Protein AF-A0A838E7N2-F1 (afdb_monomer_lite)

Foldseek 3Di:
DVLVCQLPVCVVPPLVVCLVPDPDPQDPPGSLQVSLVVSLVSNLVSLVVVLVVVQVVCVVVDNDDLLVNLQSLLVSLQVSLVSSCVSNVNVDCVSVVSNVSSVVSNVVSVD

Structure (mmCIF, N/CA/C/O backbone):
data_AF-A0A838E7N2-F1
#
_entry.id   AF-A0A838E7N2-F1
#
loop_
_atom_site.group_PDB
_atom_site.id
_atom_site.type_symbol
_atom_site.label_atom_id
_atom_site.label_alt_id
_atom_site.label_comp_id
_atom_site.label_asym_id
_atom_site.label_entity_id
_atom_site.label_seq_id
_atom_site.pdbx_PDB_ins_code
_atom_site.Cartn_x
_atom_site.Cartn_y
_atom_site.Cartn_z
_atom_site.occupancy
_atom_site.B_iso_or_equiv
_atom_site.auth_seq_id
_atom_site.auth_comp_id
_atom_site.auth_asym_id
_atom_site.auth_atom_id
_atom_site.pdbx_PDB_model_num
ATOM 1 N N . MET A 1 1 ? 1.324 13.971 6.549 1.00 56.81 1 MET A N 1
ATOM 2 C CA . MET A 1 1 ? 2.410 14.605 5.756 1.00 56.81 1 MET A CA 1
ATOM 3 C C . MET A 1 1 ? 3.593 13.666 5.511 1.00 56.81 1 MET A C 1
ATOM 5 O O . MET A 1 1 ? 4.067 13.605 4.385 1.00 56.81 1 MET A O 1
ATOM 9 N N . THR A 1 2 ? 4.032 12.885 6.505 1.00 73.31 2 THR A N 1
ATOM 10 C CA . THR A 1 2 ? 5.197 11.978 6.406 1.00 73.31 2 THR A CA 1
ATOM 11 C C . THR A 1 2 ? 5.108 10.945 5.277 1.00 73.31 2 THR A C 1
ATOM 13 O O . THR A 1 2 ? 6.061 10.793 4.524 1.00 73.31 2 THR A O 1
ATOM 16 N N . GLY A 1 3 ? 3.958 10.288 5.091 1.00 76.81 3 GLY A N 1
ATOM 17 C CA . GLY A 1 3 ? 3.792 9.302 4.012 1.00 76.81 3 GLY A CA 1
ATOM 18 C C . GLY A 1 3 ? 3.868 9.892 2.595 1.00 76.81 3 GLY A C 1
ATOM 19 O O . GLY A 1 3 ? 4.553 9.338 1.740 1.00 76.81 3 GLY A O 1
ATOM 20 N N . VAL A 1 4 ? 3.254 11.062 2.355 1.00 81.81 4 VAL A N 1
ATOM 21 C CA . VAL A 1 4 ? 3.384 11.766 1.062 1.00 81.81 4 VAL A CA 1
ATOM 22 C C . VAL A 1 4 ? 4.842 12.145 0.815 1.00 81.81 4 VAL A C 1
ATOM 24 O O . VAL A 1 4 ? 5.355 11.914 -0.277 1.00 81.81 4 VAL A O 1
ATOM 27 N N . ALA A 1 5 ? 5.529 12.670 1.834 1.00 86.00 5 ALA A N 1
ATOM 28 C CA . ALA A 1 5 ? 6.946 12.999 1.735 1.00 86.00 5 ALA A CA 1
ATOM 29 C C . ALA A 1 5 ? 7.796 11.756 1.419 1.00 86.00 5 ALA A C 1
ATOM 31 O O . ALA A 1 5 ? 8.618 11.810 0.512 1.00 86.00 5 ALA A O 1
ATOM 32 N N . HIS A 1 6 ? 7.558 10.620 2.081 1.00 86.31 6 HIS A N 1
ATOM 33 C CA . HIS A 1 6 ? 8.272 9.369 1.809 1.00 86.31 6 HIS A CA 1
ATOM 34 C C . HIS A 1 6 ? 8.083 8.888 0.361 1.00 86.31 6 HIS A C 1
ATOM 36 O O . HIS A 1 6 ? 9.065 8.584 -0.321 1.00 86.31 6 HIS A O 1
ATOM 42 N N . SER A 1 7 ? 6.844 8.884 -0.139 1.00 87.94 7 SER A N 1
ATOM 43 C CA . SER A 1 7 ? 6.554 8.496 -1.525 1.00 87.94 7 SER A CA 1
ATOM 44 C C . SER A 1 7 ? 7.156 9.462 -2.551 1.00 87.94 7 SER A C 1
ATOM 46 O O . SER A 1 7 ? 7.824 9.018 -3.482 1.00 87.94 7 SER A O 1
ATOM 48 N N . LEU A 1 8 ? 6.958 10.776 -2.390 1.00 88.62 8 LEU A N 1
ATOM 49 C CA . LEU A 1 8 ? 7.393 11.770 -3.380 1.00 88.62 8 LEU A CA 1
ATOM 50 C C . LEU A 1 8 ? 8.907 11.999 -3.365 1.00 88.62 8 LEU A C 1
ATOM 52 O O . LEU A 1 8 ? 9.538 12.019 -4.423 1.00 88.62 8 LEU A O 1
ATOM 56 N N . LEU A 1 9 ? 9.500 12.177 -2.179 1.00 89.75 9 LEU A N 1
ATOM 57 C CA . LEU A 1 9 ? 10.942 12.399 -2.055 1.00 89.75 9 LEU A CA 1
ATOM 58 C C . LEU A 1 9 ? 11.707 11.136 -2.447 1.00 89.75 9 LEU A C 1
ATOM 60 O O . LEU A 1 9 ? 12.691 11.219 -3.176 1.00 89.75 9 LEU A O 1
ATOM 64 N N . GLY A 1 10 ? 11.226 9.967 -2.032 1.00 88.56 10 GLY A N 1
ATOM 65 C CA . GLY A 1 10 ? 11.835 8.700 -2.409 1.00 88.56 10 GLY A CA 1
ATOM 66 C C . GLY A 1 10 ? 11.789 8.424 -3.911 1.00 88.56 10 GLY A C 1
ATOM 67 O O . GLY A 1 10 ? 12.820 8.079 -4.489 1.00 88.56 10 GLY A O 1
ATOM 68 N N . GLU A 1 11 ? 10.649 8.658 -4.575 1.00 92.06 11 GLU A N 1
ATOM 69 C CA . GLU A 1 11 ? 10.567 8.493 -6.034 1.00 92.06 11 GLU A CA 1
ATOM 70 C C . GLU A 1 11 ? 11.524 9.454 -6.753 1.00 92.06 11 GLU A C 1
ATOM 72 O O . GLU A 1 11 ? 12.288 9.039 -7.626 1.00 92.06 11 GLU A O 1
ATOM 77 N N . ARG A 1 12 ? 11.536 10.736 -6.362 1.00 91.44 12 ARG A N 1
ATOM 78 C CA . ARG A 1 12 ? 12.334 11.772 -7.035 1.00 91.44 12 ARG A CA 1
ATOM 79 C C . ARG A 1 12 ? 13.838 11.615 -6.813 1.00 91.44 12 ARG A C 1
ATOM 81 O O . ARG A 1 12 ? 14.603 11.790 -7.764 1.00 91.44 12 ARG A O 1
ATOM 88 N N . PHE A 1 13 ? 14.259 11.337 -5.581 1.00 92.00 13 PHE A N 1
ATOM 89 C CA . PHE A 1 13 ? 15.668 11.400 -5.183 1.00 92.00 13 PHE A CA 1
ATOM 90 C C . PHE A 1 13 ? 16.353 10.036 -5.088 1.00 92.00 13 PHE A C 1
ATOM 92 O O . PHE A 1 13 ? 17.577 9.991 -5.166 1.00 92.00 13 PHE A O 1
ATOM 99 N N . ILE A 1 14 ? 15.603 8.934 -4.970 1.00 90.00 14 ILE A N 1
ATOM 100 C CA . ILE A 1 14 ? 16.176 7.588 -4.818 1.00 90.00 14 ILE A CA 1
ATOM 101 C C . ILE A 1 14 ? 15.801 6.711 -6.010 1.00 90.00 14 ILE A C 1
ATOM 103 O O . ILE A 1 14 ? 16.678 6.348 -6.793 1.00 90.00 14 ILE A O 1
ATOM 107 N N . LEU A 1 15 ? 14.514 6.404 -6.199 1.00 89.19 15 LEU A N 1
ATOM 108 C CA . LEU A 1 15 ? 14.096 5.427 -7.208 1.00 89.19 15 LEU A CA 1
ATOM 109 C C . LEU A 1 15 ? 14.354 5.910 -8.631 1.00 89.19 15 LEU A C 1
ATOM 111 O O . LEU A 1 15 ? 14.965 5.184 -9.410 1.00 89.19 15 LEU A O 1
ATOM 115 N N . ALA A 1 16 ? 13.942 7.123 -9.000 1.00 87.94 16 ALA A N 1
ATOM 116 C CA . ALA A 1 16 ? 14.136 7.588 -10.368 1.00 87.94 16 ALA A CA 1
ATOM 117 C C . ALA A 1 16 ? 15.630 7.653 -10.763 1.00 87.94 16 ALA A C 1
ATOM 119 O O . ALA A 1 16 ? 15.964 7.176 -11.850 1.00 87.94 16 ALA A O 1
ATOM 120 N N . PRO A 1 17 ? 16.559 8.165 -9.929 1.00 89.50 17 PRO A N 1
ATOM 121 C CA . PRO A 1 17 ? 17.993 8.065 -10.202 1.00 89.50 17 PRO A CA 1
ATOM 122 C C . PRO A 1 17 ? 18.521 6.625 -10.241 1.00 89.50 17 PRO A C 1
ATOM 124 O O . PRO A 1 17 ? 19.247 6.286 -11.176 1.00 89.50 17 PRO A O 1
ATOM 127 N N . LEU A 1 18 ? 18.141 5.782 -9.275 1.00 87.69 18 LEU A N 1
ATOM 128 C CA . LEU A 1 18 ? 18.594 4.391 -9.173 1.00 87.69 18 LEU A CA 1
ATOM 129 C C . LEU A 1 18 ? 18.175 3.575 -10.400 1.00 87.69 18 LEU A C 1
ATOM 131 O O . LEU A 1 18 ? 19.012 2.967 -11.061 1.00 87.69 18 LEU A O 1
ATOM 135 N N . LEU A 1 19 ? 16.891 3.617 -10.758 1.00 87.06 19 LEU A N 1
ATOM 136 C CA . LEU A 1 19 ? 16.329 2.841 -11.867 1.00 87.06 19 LEU A CA 1
ATOM 137 C C .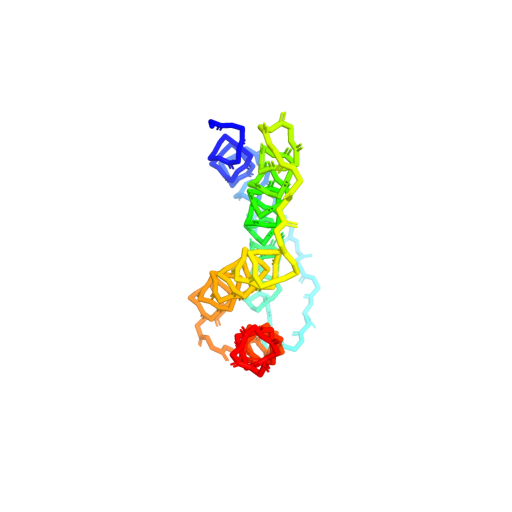 LEU A 1 19 ? 16.818 3.317 -13.245 1.00 87.06 19 LEU A C 1
ATOM 139 O O . LEU A 1 19 ? 16.685 2.569 -14.216 1.00 87.06 19 LEU A O 1
ATOM 143 N N . ARG A 1 20 ? 17.359 4.541 -13.344 1.00 85.44 20 ARG A N 1
ATOM 144 C CA . ARG A 1 20 ? 18.014 5.060 -14.558 1.00 85.44 20 ARG A CA 1
ATOM 145 C C . ARG A 1 20 ? 19.445 4.553 -14.734 1.00 85.44 20 ARG A C 1
ATOM 147 O O . ARG A 1 20 ? 19.880 4.442 -15.872 1.00 85.44 20 ARG A O 1
ATOM 154 N N . ARG A 1 21 ? 20.174 4.307 -13.640 1.00 80.88 21 ARG A N 1
ATOM 155 C CA . ARG A 1 21 ? 21.606 3.950 -13.664 1.00 80.88 21 ARG A CA 1
ATOM 156 C C . ARG A 1 21 ? 21.868 2.457 -13.486 1.00 80.88 21 ARG A C 1
ATOM 158 O O . ARG A 1 21 ? 22.908 1.981 -13.915 1.00 80.88 21 ARG A O 1
ATOM 165 N N . ALA A 1 22 ? 20.963 1.741 -12.825 1.00 76.81 22 ALA A N 1
ATOM 166 C CA . ALA A 1 22 ? 21.141 0.328 -12.533 1.00 76.81 22 ALA A CA 1
ATOM 167 C C . ALA A 1 22 ? 20.839 -0.540 -13.760 1.00 76.81 22 ALA A C 1
ATOM 169 O O . ALA A 1 22 ? 19.751 -0.448 -14.339 1.00 76.81 22 ALA A O 1
ATOM 170 N N . GLU A 1 23 ? 21.761 -1.445 -14.083 1.00 77.88 23 GLU A N 1
ATOM 171 C CA . GLU A 1 23 ? 21.418 -2.670 -14.799 1.00 77.88 23 GLU A CA 1
ATOM 172 C C . GLU A 1 23 ? 20.610 -3.543 -13.843 1.00 77.88 23 GLU A C 1
ATOM 174 O O . GLU A 1 23 ? 21.135 -4.150 -12.909 1.00 77.88 23 GLU A O 1
ATOM 179 N N . LEU A 1 24 ? 19.289 -3.516 -14.001 1.00 78.50 24 LEU A N 1
ATOM 180 C CA . LEU A 1 24 ? 18.415 -4.264 -13.113 1.00 78.50 24 LEU A CA 1
ATOM 181 C C . LEU A 1 24 ? 18.436 -5.739 -13.513 1.00 78.50 24 LEU A C 1
ATOM 183 O O . LEU A 1 24 ? 18.332 -6.036 -14.709 1.00 78.50 24 LEU A O 1
ATOM 187 N N . PRO A 1 25 ? 18.495 -6.665 -12.539 1.00 72.31 25 PRO A N 1
ATOM 188 C CA . PRO A 1 25 ? 18.417 -8.083 -12.835 1.00 72.31 25 PRO A CA 1
ATOM 189 C C . PRO A 1 25 ? 17.137 -8.374 -13.618 1.00 72.31 25 PRO A C 1
ATOM 191 O O . PRO A 1 25 ? 16.052 -7.845 -13.324 1.00 72.31 25 PRO A O 1
ATOM 194 N N . HIS A 1 26 ? 17.283 -9.208 -14.643 1.00 68.44 26 HIS A N 1
ATOM 195 C CA . HIS A 1 26 ? 16.178 -9.629 -15.487 1.00 68.44 26 HIS A CA 1
ATOM 196 C C . HIS A 1 26 ? 15.350 -10.675 -14.733 1.00 68.44 26 HIS A C 1
ATOM 198 O O . HIS A 1 26 ? 15.572 -11.875 -14.843 1.00 68.44 26 HIS A O 1
ATOM 204 N N . LEU A 1 27 ? 14.422 -10.200 -13.906 1.00 72.00 27 LEU A N 1
ATOM 205 C CA . LEU A 1 27 ? 13.420 -11.040 -13.255 1.00 72.00 27 LEU A CA 1
ATOM 206 C C . LEU A 1 27 ? 12.260 -11.311 -14.228 1.00 72.00 27 LEU A C 1
ATOM 208 O O . LEU A 1 27 ? 12.223 -10.762 -15.333 1.00 72.00 27 LEU A O 1
ATOM 212 N N . PHE A 1 28 ? 11.305 -12.153 -13.824 1.00 65.31 28 PHE A N 1
ATOM 213 C CA . PHE A 1 28 ? 10.100 -12.473 -14.600 1.00 65.31 28 PHE A CA 1
ATOM 214 C C . PHE A 1 28 ? 9.494 -11.232 -15.277 1.00 65.31 28 PHE A C 1
ATOM 216 O O . PHE A 1 28 ? 9.240 -10.227 -14.628 1.00 65.31 28 PHE A O 1
ATOM 223 N N . GLY A 1 29 ? 9.263 -11.272 -16.593 1.00 67.69 29 GLY A N 1
ATOM 224 C CA . GLY A 1 29 ? 8.682 -10.138 -17.328 1.00 67.69 29 GLY A CA 1
ATOM 225 C C . GLY A 1 29 ? 9.629 -8.955 -17.601 1.00 67.69 29 GLY A C 1
ATOM 226 O O . GLY A 1 29 ? 9.163 -7.934 -18.122 1.00 67.69 29 GLY A O 1
ATOM 227 N N . GLY A 1 30 ? 10.921 -9.095 -17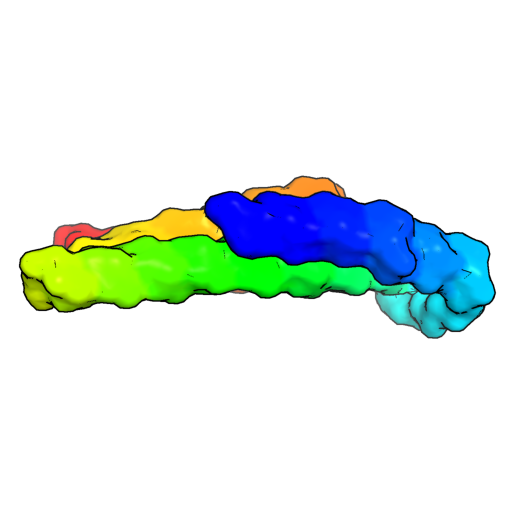.287 1.00 80.56 30 GLY A N 1
ATOM 228 C CA . GLY A 1 30 ? 12.021 -8.210 -17.670 1.00 80.56 30 GLY A CA 1
ATOM 229 C C . GLY A 1 30 ? 12.248 -7.000 -16.764 1.00 80.56 30 GLY A C 1
ATOM 230 O O . GLY A 1 30 ? 11.589 -6.812 -15.745 1.00 80.56 30 GLY A O 1
ATOM 231 N N . GLN A 1 31 ? 13.177 -6.121 -17.152 1.00 82.50 31 GLN A N 1
ATOM 232 C CA . GLN A 1 31 ? 13.563 -4.954 -16.338 1.00 82.50 31 GLN A CA 1
ATOM 233 C C . GLN A 1 31 ? 12.385 -4.022 -16.000 1.00 82.50 31 GLN A C 1
ATOM 235 O O . GLN A 1 31 ? 12.373 -3.394 -14.944 1.00 82.50 31 GLN A O 1
ATOM 240 N N . ALA A 1 32 ? 11.370 -3.938 -16.867 1.00 80.50 32 ALA A N 1
ATOM 241 C CA . ALA A 1 32 ? 10.162 -3.158 -16.600 1.00 80.50 32 ALA A CA 1
ATOM 242 C C . ALA A 1 32 ? 9.362 -3.707 -15.406 1.00 80.50 32 ALA A C 1
ATOM 244 O O . ALA A 1 32 ? 8.832 -2.922 -14.619 1.00 80.50 32 ALA A O 1
ATOM 245 N N . PHE A 1 33 ? 9.311 -5.033 -15.250 1.00 82.38 33 PHE A N 1
ATOM 246 C CA . PHE A 1 33 ? 8.694 -5.673 -14.094 1.00 82.38 33 PHE A CA 1
ATOM 247 C C . PHE A 1 33 ? 9.501 -5.393 -12.827 1.00 82.38 33 PHE A C 1
ATOM 249 O O . PHE A 1 33 ? 8.932 -4.895 -11.863 1.00 82.38 33 PHE A O 1
ATOM 256 N N . THR A 1 34 ? 10.827 -5.571 -12.857 1.00 85.50 34 THR A N 1
ATOM 257 C CA . THR A 1 34 ? 11.705 -5.253 -11.714 1.00 85.50 34 THR A CA 1
ATOM 258 C C . THR A 1 34 ? 11.548 -3.794 -11.262 1.00 85.50 34 THR A C 1
ATOM 260 O O . THR A 1 34 ? 11.371 -3.529 -10.073 1.00 85.50 34 THR A O 1
ATOM 263 N N . ARG A 1 35 ? 11.524 -2.833 -12.201 1.00 86.31 35 ARG A N 1
ATOM 264 C CA . ARG A 1 35 ? 11.254 -1.409 -11.906 1.00 86.31 35 ARG A CA 1
ATOM 265 C C . ARG A 1 35 ? 9.886 -1.204 -11.257 1.00 86.31 35 ARG A C 1
ATOM 267 O O . ARG A 1 35 ? 9.773 -0.437 -10.304 1.00 86.31 35 ARG A O 1
ATOM 274 N N . GLY A 1 36 ? 8.859 -1.867 -11.788 1.00 86.25 36 GLY A N 1
ATOM 275 C CA . GLY A 1 36 ? 7.499 -1.820 -11.256 1.00 86.25 36 GLY A CA 1
ATOM 276 C C . GLY A 1 36 ? 7.428 -2.349 -9.828 1.00 86.25 36 GLY A C 1
ATOM 277 O O . GLY A 1 36 ? 6.880 -1.671 -8.966 1.00 86.25 36 GLY A O 1
ATOM 278 N N . THR A 1 37 ? 8.046 -3.498 -9.557 1.00 86.75 37 THR A N 1
ATOM 279 C CA . THR A 1 37 ? 8.096 -4.121 -8.227 1.00 86.75 37 THR A CA 1
ATOM 280 C C . THR A 1 37 ? 8.818 -3.239 -7.209 1.00 86.75 37 THR A C 1
ATOM 282 O O . THR A 1 37 ? 8.330 -3.080 -6.092 1.00 86.75 37 THR A O 1
ATOM 285 N N . LEU A 1 38 ? 9.931 -2.602 -7.593 1.00 89.06 38 LEU A N 1
ATOM 286 C CA . LEU A 1 38 ? 10.665 -1.687 -6.708 1.00 89.06 38 LEU A CA 1
ATOM 287 C C . LEU A 1 38 ? 9.842 -0.440 -6.352 1.00 89.06 38 LEU A C 1
ATOM 289 O O . LEU A 1 38 ? 9.743 -0.082 -5.179 1.00 89.06 38 LEU A O 1
ATOM 293 N N . ARG A 1 39 ? 9.190 0.184 -7.342 1.00 89.62 39 ARG A N 1
ATOM 294 C CA . ARG A 1 39 ? 8.263 1.304 -7.100 1.00 89.62 39 ARG A CA 1
ATOM 295 C C . ARG A 1 39 ? 7.076 0.889 -6.244 1.00 89.62 39 ARG A C 1
ATOM 297 O O . ARG A 1 39 ? 6.692 1.603 -5.323 1.00 89.62 39 ARG A O 1
ATOM 304 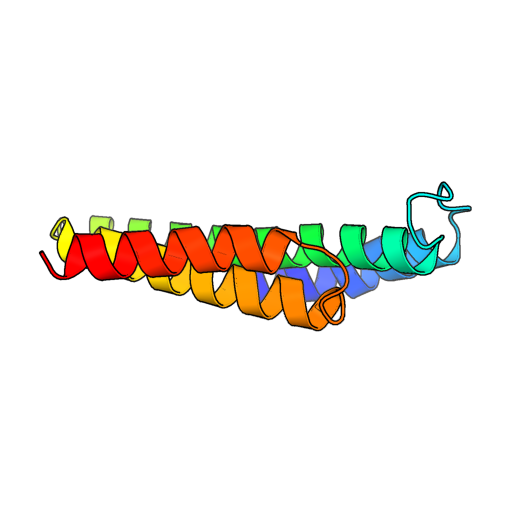N N . PHE A 1 40 ? 6.512 -0.279 -6.532 1.00 89.44 40 PHE A N 1
ATOM 305 C CA . PHE A 1 40 ? 5.420 -0.854 -5.759 1.00 89.44 40 PHE A CA 1
ATOM 306 C C . PHE A 1 40 ? 5.808 -0.996 -4.286 1.00 89.44 40 PHE A C 1
ATOM 308 O O . PHE A 1 40 ? 5.082 -0.487 -3.437 1.00 89.44 40 PHE A O 1
ATOM 315 N N . GLY A 1 41 ? 6.953 -1.615 -3.982 1.00 89.94 41 GLY A N 1
ATOM 316 C CA . GLY A 1 41 ? 7.411 -1.790 -2.601 1.00 89.94 41 GLY A CA 1
ATOM 317 C C . GLY A 1 41 ? 7.561 -0.459 -1.860 1.00 89.94 41 GLY A C 1
ATOM 318 O O . GLY A 1 41 ? 7.150 -0.338 -0.707 1.00 89.94 41 GLY A O 1
ATOM 319 N N . TRP A 1 42 ? 8.062 0.566 -2.550 1.00 92.75 42 TRP A N 1
ATOM 320 C CA . TRP A 1 42 ? 8.231 1.905 -1.985 1.00 92.75 42 TRP A CA 1
ATOM 321 C C . TRP A 1 42 ? 6.905 2.583 -1.623 1.00 92.75 42 TRP A C 1
ATOM 323 O O . TRP A 1 42 ? 6.725 3.101 -0.518 1.00 92.75 42 TRP A O 1
ATOM 333 N N . HIS A 1 43 ? 5.934 2.556 -2.535 1.00 92.19 43 HIS A N 1
ATOM 334 C CA . HIS A 1 43 ? 4.623 3.151 -2.278 1.00 92.19 43 HIS A CA 1
ATOM 335 C C . HIS A 1 43 ? 3.782 2.313 -1.309 1.00 92.19 43 HIS A C 1
ATOM 337 O O . HIS A 1 43 ? 3.032 2.875 -0.510 1.00 92.19 43 HIS A O 1
ATOM 343 N N . LEU A 1 44 ? 3.948 0.988 -1.303 1.00 92.81 44 LEU A N 1
ATOM 344 C CA . LEU A 1 44 ? 3.276 0.104 -0.355 1.00 92.81 44 LEU A CA 1
ATOM 345 C C . LEU A 1 44 ? 3.646 0.445 1.092 1.00 92.81 44 LEU A C 1
ATOM 347 O O . LEU A 1 44 ? 2.759 0.521 1.940 1.00 92.81 44 LEU A O 1
ATOM 351 N N . ALA A 1 45 ? 4.926 0.714 1.367 1.00 92.38 45 ALA A N 1
ATOM 352 C CA . ALA A 1 45 ? 5.366 1.131 2.696 1.00 92.38 45 ALA A CA 1
ATOM 353 C C . ALA A 1 45 ? 4.622 2.394 3.164 1.00 92.38 45 ALA A C 1
ATOM 355 O O . ALA A 1 45 ? 4.175 2.463 4.304 1.00 92.38 45 ALA A O 1
ATOM 356 N N . THR A 1 46 ? 4.396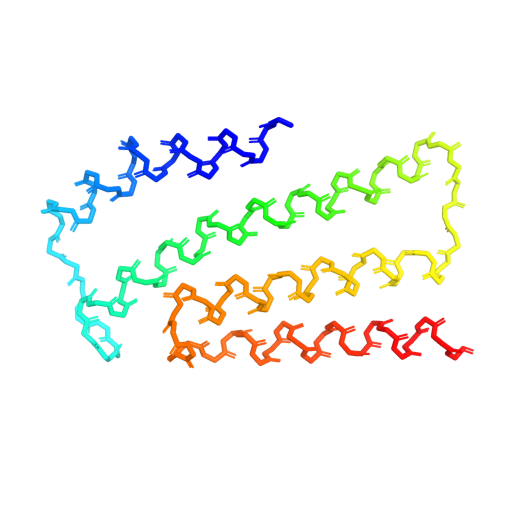 3.363 2.268 1.00 93.25 46 THR A N 1
ATOM 357 C CA . THR A 1 46 ? 3.609 4.570 2.584 1.00 93.25 46 THR A CA 1
ATOM 358 C C . THR A 1 46 ? 2.194 4.230 3.050 1.00 93.25 46 THR A C 1
ATOM 360 O O . THR A 1 46 ? 1.742 4.756 4.068 1.00 93.25 46 THR A O 1
ATOM 363 N N . VAL A 1 47 ? 1.505 3.349 2.320 1.00 95.50 47 VAL A N 1
ATOM 364 C CA . VAL A 1 47 ? 0.137 2.925 2.654 1.00 95.50 47 VAL A CA 1
ATOM 365 C C . VAL A 1 47 ? 0.115 2.186 3.989 1.00 95.50 47 VAL A C 1
ATOM 367 O O . VAL A 1 47 ? -0.713 2.500 4.843 1.00 95.50 47 VAL A O 1
ATOM 370 N N . ALA A 1 48 ? 1.057 1.263 4.200 1.00 93.88 48 ALA A N 1
ATOM 371 C CA . ALA A 1 48 ? 1.183 0.522 5.450 1.00 93.88 48 ALA A CA 1
ATOM 372 C C . ALA A 1 48 ? 1.378 1.469 6.645 1.00 93.88 48 ALA A C 1
ATOM 374 O O . ALA A 1 48 ? 0.679 1.346 7.649 1.00 93.88 48 ALA A O 1
ATOM 375 N N . TRP A 1 49 ? 2.249 2.475 6.520 1.00 94.31 49 TRP A N 1
ATOM 376 C CA . TRP A 1 49 ? 2.482 3.440 7.596 1.00 94.31 49 TRP A CA 1
ATOM 377 C C . TRP A 1 49 ? 1.285 4.342 7.881 1.00 94.31 49 TRP A C 1
ATOM 379 O O . TRP A 1 49 ? 1.065 4.703 9.036 1.00 94.31 49 TRP A O 1
ATOM 389 N N . TRP A 1 50 ? 0.480 4.684 6.876 1.00 95.06 50 TRP A N 1
ATOM 390 C CA . TRP A 1 50 ? -0.783 5.389 7.107 1.00 95.06 50 TRP A CA 1
ATOM 391 C C . TRP A 1 50 ? -1.829 4.524 7.797 1.00 95.06 50 TRP A C 1
ATOM 393 O O . TRP A 1 50 ? -2.483 5.014 8.714 1.00 95.06 50 TRP A O 1
ATOM 403 N N . GLY A 1 51 ? -1.947 3.250 7.421 1.00 95.69 51 GLY A N 1
ATOM 404 C CA . GLY A 1 51 ? -2.808 2.301 8.128 1.00 95.69 51 GLY A CA 1
ATOM 405 C C . GLY A 1 51 ? -2.411 2.149 9.597 1.00 95.69 51 GLY A C 1
ATOM 406 O O . GLY A 1 51 ? -3.251 2.275 10.488 1.00 95.69 51 GLY A O 1
ATOM 407 N N . THR A 1 52 ? -1.113 1.981 9.862 1.00 95.12 52 THR A N 1
ATOM 408 C CA . THR A 1 52 ? -0.569 1.922 11.227 1.00 95.12 52 THR A CA 1
ATOM 409 C C . THR A 1 52 ? -0.828 3.215 11.995 1.00 95.12 52 THR A C 1
ATOM 411 O O . THR A 1 52 ? -1.282 3.166 13.135 1.00 95.12 52 THR A O 1
ATOM 414 N N . ALA A 1 53 ? -0.597 4.381 11.384 1.00 95.06 53 ALA A N 1
ATOM 415 C CA . ALA A 1 53 ? -0.866 5.667 12.023 1.00 95.06 53 ALA A CA 1
ATOM 416 C C . ALA A 1 53 ? -2.356 5.850 12.351 1.00 95.06 53 ALA A C 1
ATOM 418 O O . ALA A 1 53 ? -2.677 6.331 13.434 1.00 95.06 53 ALA A O 1
ATOM 419 N N . ALA A 1 54 ? -3.262 5.433 11.461 1.00 95.62 54 ALA A N 1
ATOM 420 C CA . ALA A 1 54 ? -4.701 5.470 11.712 1.00 95.62 54 ALA A CA 1
ATOM 421 C C . ALA A 1 54 ? -5.098 4.570 12.892 1.00 95.62 54 ALA A C 1
ATOM 423 O O . ALA A 1 54 ? -5.896 4.979 13.735 1.00 95.62 54 ALA A O 1
ATOM 424 N N . LEU A 1 55 ? -4.507 3.375 12.991 1.00 96.31 55 LEU A N 1
ATOM 425 C CA . LEU A 1 55 ? -4.746 2.459 14.105 1.00 96.31 55 LEU A CA 1
ATOM 426 C C . LEU A 1 55 ? -4.224 3.023 15.435 1.00 96.31 55 LEU A C 1
ATOM 428 O O . LEU A 1 55 ? -4.943 3.004 16.432 1.00 96.31 55 LEU A O 1
ATOM 432 N N . LEU A 1 56 ? -3.002 3.564 15.443 1.00 96.06 56 LEU A N 1
ATOM 433 C CA . LEU A 1 56 ? -2.411 4.205 16.622 1.00 96.06 56 LEU A CA 1
ATOM 434 C C . LEU A 1 56 ? -3.202 5.441 17.057 1.00 96.06 56 LEU A C 1
ATOM 436 O O . LEU A 1 56 ? -3.420 5.637 18.247 1.00 96.06 56 LEU A O 1
ATOM 440 N N . PHE A 1 57 ? -3.664 6.252 16.105 1.00 96.25 57 PHE A N 1
ATOM 441 C CA . PHE A 1 57 ? -4.511 7.404 16.396 1.00 96.25 57 PHE A CA 1
ATOM 442 C C . PHE A 1 57 ? -5.839 6.976 17.023 1.00 96.25 57 PHE A C 1
ATOM 444 O O . PHE A 1 57 ? -6.240 7.547 18.033 1.00 96.25 57 PHE A O 1
ATOM 451 N N . ALA A 1 58 ? -6.490 5.944 16.473 1.00 95.81 58 ALA A N 1
ATOM 452 C CA . ALA A 1 58 ? -7.705 5.393 17.062 1.00 95.81 58 ALA A CA 1
ATOM 453 C C . ALA A 1 58 ? -7.453 4.962 18.513 1.00 95.81 58 ALA A C 1
ATOM 455 O O . ALA A 1 58 ? -8.139 5.452 19.402 1.00 95.81 58 ALA A O 1
ATOM 456 N N . LEU A 1 59 ? -6.409 4.158 18.753 1.00 95.69 59 LEU A N 1
ATOM 457 C CA . LEU A 1 59 ? -5.991 3.712 20.089 1.00 95.69 59 LEU A CA 1
ATOM 458 C C . LEU A 1 59 ? -5.716 4.863 21.064 1.00 95.69 59 LEU A C 1
ATOM 460 O O . LEU A 1 59 ? -6.071 4.755 22.234 1.00 95.69 59 LEU A O 1
ATOM 464 N N . ALA A 1 60 ? -5.090 5.943 20.596 1.00 96.38 60 ALA A N 1
ATOM 465 C CA . ALA A 1 60 ? -4.738 7.089 21.429 1.00 96.38 60 ALA A CA 1
ATOM 466 C C . ALA A 1 60 ? -5.956 7.920 21.859 1.00 96.38 60 ALA A C 1
ATOM 468 O O . ALA A 1 60 ? -5.941 8.501 22.941 1.00 96.38 60 ALA A O 1
ATOM 469 N N . VAL A 1 61 ? -6.997 7.992 21.022 1.00 95.00 61 VAL A N 1
ATOM 470 C CA . VAL A 1 61 ? -8.230 8.723 21.348 1.00 95.00 61 VAL A CA 1
ATOM 471 C C . VAL A 1 61 ? -9.116 7.892 22.273 1.00 95.00 61 VAL A C 1
ATOM 473 O O . VAL A 1 61 ? -9.584 8.392 23.292 1.00 95.00 61 VAL A O 1
ATOM 476 N N . GLN A 1 62 ? -9.363 6.632 21.912 1.00 92.31 62 GLN A N 1
ATOM 477 C CA . GLN A 1 62 ? -10.131 5.679 22.713 1.00 92.31 62 GLN A CA 1
ATOM 478 C C . GLN A 1 62 ? -9.905 4.253 22.194 1.00 92.31 62 GLN A C 1
ATOM 480 O O . GLN A 1 62 ? -9.813 4.068 20.981 1.00 92.31 62 GLN A O 1
ATOM 485 N N . PRO A 1 63 ? -9.890 3.216 23.051 1.00 93.81 63 PRO A N 1
ATOM 486 C CA . PRO A 1 63 ? -9.726 1.840 22.591 1.00 93.81 63 PRO A CA 1
ATOM 487 C C . PRO A 1 63 ? -10.749 1.475 21.493 1.00 93.81 63 PRO A C 1
ATOM 489 O O . PRO A 1 63 ? -11.955 1.460 21.758 1.00 93.81 63 PRO A O 1
ATOM 492 N N . PRO A 1 64 ? -10.310 1.202 20.248 1.00 95.31 64 PRO A N 1
ATOM 493 C CA . PRO A 1 64 ? -11.220 0.890 19.161 1.00 95.31 64 PRO A CA 1
ATOM 494 C C . PRO A 1 64 ? -11.820 -0.498 19.368 1.00 95.31 64 PRO A C 1
ATOM 496 O O . PRO A 1 64 ? -11.152 -1.429 19.819 1.00 95.31 64 PRO A O 1
ATOM 499 N N . SER A 1 65 ? -13.082 -0.666 18.976 1.00 95.88 65 SER A N 1
ATOM 500 C CA . SER A 1 65 ? -13.689 -1.995 18.937 1.00 95.88 65 SER A CA 1
ATOM 501 C C . SER A 1 65 ? -12.959 -2.900 17.931 1.00 95.88 65 SER A C 1
ATOM 503 O O . SER A 1 65 ? -12.411 -2.400 16.940 1.00 95.88 65 SER A O 1
ATOM 505 N N . PRO A 1 66 ? -13.007 -4.236 18.095 1.00 94.81 66 PRO A N 1
ATOM 506 C CA . PRO A 1 66 ? -12.443 -5.167 17.114 1.00 94.81 66 PRO A CA 1
ATOM 507 C C . PRO A 1 66 ? -12.948 -4.911 15.684 1.00 94.81 66 PRO A C 1
ATOM 509 O O . PRO A 1 66 ? -12.174 -4.935 14.729 1.00 94.81 66 PRO A O 1
ATOM 512 N N . ARG A 1 67 ? -14.232 -4.547 15.543 1.00 95.31 67 ARG A N 1
ATOM 513 C CA . ARG A 1 67 ? -14.850 -4.137 14.272 1.00 95.31 67 ARG A CA 1
ATOM 514 C C . ARG A 1 67 ? -14.176 -2.904 13.663 1.00 95.31 67 ARG A C 1
ATOM 516 O O . ARG A 1 67 ? -13.975 -2.857 12.451 1.00 95.31 67 ARG A O 1
ATOM 523 N N . ALA A 1 68 ? -13.837 -1.899 14.470 1.00 95.19 68 ALA A N 1
ATOM 524 C CA . ALA A 1 68 ? -13.143 -0.705 13.991 1.00 95.19 68 ALA A CA 1
ATOM 525 C C . ALA A 1 68 ? -11.709 -1.028 13.536 1.00 95.19 68 ALA A C 1
ATOM 527 O O . ALA A 1 68 ? -11.304 -0.581 12.464 1.00 95.19 68 ALA A O 1
ATOM 528 N N . ILE A 1 69 ? -10.983 -1.867 14.285 1.00 96.44 69 ILE A N 1
ATOM 529 C CA . ILE A 1 69 ? -9.644 -2.350 13.902 1.00 96.44 69 ILE A CA 1
ATOM 530 C C . ILE A 1 69 ? -9.708 -3.078 12.554 1.00 96.44 69 ILE A C 1
ATOM 532 O O . ILE A 1 69 ? -8.972 -2.738 11.626 1.00 96.44 69 ILE A O 1
ATOM 536 N N . ALA A 1 70 ? -10.634 -4.030 12.413 1.00 96.69 70 ALA A N 1
ATOM 537 C CA . ALA A 1 70 ? -10.813 -4.801 11.187 1.00 96.69 70 ALA A CA 1
ATOM 538 C C . ALA A 1 70 ? -11.153 -3.911 9.978 1.00 96.69 70 ALA A C 1
ATOM 540 O O . ALA A 1 70 ? -10.615 -4.119 8.891 1.00 96.69 70 ALA A O 1
ATOM 541 N N . ARG A 1 71 ? -11.964 -2.859 10.163 1.00 96.62 71 ARG A N 1
ATOM 542 C CA . ARG A 1 71 ? -12.252 -1.867 9.110 1.00 96.62 71 ARG A CA 1
ATOM 543 C C . ARG A 1 71 ? -11.024 -1.047 8.711 1.00 96.62 71 ARG A C 1
ATOM 545 O O . ARG A 1 71 ? -10.791 -0.880 7.517 1.00 96.62 71 ARG A O 1
ATOM 552 N N . ILE A 1 72 ? -10.229 -0.566 9.671 1.00 97.00 72 ILE A N 1
ATOM 553 C CA . ILE A 1 72 ? -8.987 0.179 9.383 1.00 97.00 72 ILE A CA 1
ATOM 554 C C . ILE A 1 72 ? -8.028 -0.692 8.565 1.00 97.00 72 ILE A C 1
ATOM 556 O O . ILE A 1 72 ? -7.500 -0.249 7.541 1.00 97.00 72 ILE A O 1
ATOM 560 N N . LEU A 1 73 ? -7.842 -1.948 8.979 1.00 97.44 73 LEU A N 1
ATOM 561 C CA . LEU A 1 73 ? -6.995 -2.896 8.258 1.00 97.44 73 LEU A CA 1
ATOM 562 C C . LEU A 1 73 ? -7.564 -3.212 6.872 1.00 97.44 73 LEU A C 1
ATOM 564 O O . LEU A 1 73 ? -6.822 -3.154 5.895 1.00 97.44 73 LEU A O 1
ATOM 568 N N . SER A 1 74 ? -8.871 -3.458 6.758 1.00 97.75 74 SER A N 1
ATOM 569 C CA . SER A 1 74 ? -9.537 -3.708 5.475 1.00 97.75 74 SER A CA 1
ATOM 570 C C . SER A 1 74 ? -9.292 -2.575 4.475 1.00 97.75 74 SER A C 1
ATOM 572 O O . SER A 1 74 ? -8.824 -2.827 3.365 1.00 97.75 74 SER A O 1
ATOM 574 N N . VAL A 1 75 ? -9.495 -1.319 4.888 1.00 97.88 75 VAL A N 1
ATOM 575 C CA . VAL A 1 75 ? -9.237 -0.143 4.041 1.00 97.88 75 VAL A CA 1
ATOM 576 C C . VAL A 1 75 ? -7.756 -0.038 3.671 1.00 97.88 75 VAL A C 1
ATOM 578 O O . VAL A 1 75 ? -7.428 0.200 2.509 1.00 97.88 75 VAL A O 1
ATOM 581 N N . THR A 1 76 ? -6.851 -0.269 4.625 1.00 97.88 76 THR A N 1
ATOM 582 C CA . THR A 1 76 ? -5.397 -0.240 4.386 1.00 97.88 76 THR A CA 1
ATOM 583 C C . THR A 1 76 ? -4.981 -1.266 3.327 1.00 97.88 76 THR A C 1
ATOM 585 O O . THR A 1 76 ? -4.234 -0.947 2.395 1.00 97.88 76 THR A O 1
ATOM 588 N N . PHE A 1 77 ? -5.496 -2.493 3.425 1.00 98.00 77 PHE A N 1
ATOM 589 C CA . PHE A 1 77 ? -5.218 -3.561 2.467 1.00 98.00 77 PHE A CA 1
ATOM 590 C C . PHE A 1 77 ? -5.910 -3.337 1.117 1.00 98.00 77 PHE A C 1
ATOM 592 O O . PHE A 1 77 ? -5.308 -3.617 0.082 1.00 98.00 77 PHE A O 1
ATOM 599 N N . ALA A 1 78 ? -7.108 -2.749 1.089 1.00 98.06 78 ALA A N 1
ATOM 600 C CA . ALA A 1 78 ? -7.776 -2.369 -0.155 1.00 98.06 78 ALA A CA 1
ATOM 601 C C . ALA A 1 78 ? -6.978 -1.300 -0.921 1.00 98.06 78 ALA A C 1
ATOM 603 O O . ALA A 1 78 ? -6.749 -1.430 -2.125 1.00 98.06 78 ALA A O 1
ATOM 604 N N . VAL A 1 79 ? -6.475 -0.277 -0.221 1.00 97.38 79 VAL A N 1
ATOM 605 C CA . VAL A 1 79 ? -5.603 0.746 -0.823 1.00 97.38 79 VAL A CA 1
ATOM 606 C C . VAL A 1 79 ? -4.288 0.119 -1.292 1.00 97.38 79 VAL A C 1
ATOM 608 O O . VAL A 1 79 ? -3.829 0.408 -2.395 1.00 97.38 79 VAL A O 1
ATOM 611 N N . SER A 1 80 ? -3.711 -0.795 -0.507 1.00 96.69 80 SER A N 1
ATOM 612 C CA . SER A 1 80 ? -2.511 -1.551 -0.895 1.00 96.69 80 SER A CA 1
ATOM 613 C C . SER A 1 80 ? -2.732 -2.361 -2.176 1.00 96.69 80 SER A C 1
ATOM 615 O O . SER A 1 80 ? -1.876 -2.353 -3.062 1.00 96.69 80 SER A O 1
ATOM 617 N N . ALA A 1 81 ? -3.896 -3.004 -2.317 1.00 96.56 81 ALA A N 1
ATOM 618 C CA . ALA A 1 81 ? -4.290 -3.725 -3.524 1.00 96.56 81 ALA A CA 1
ATOM 619 C C . ALA A 1 81 ? -4.419 -2.788 -4.733 1.00 96.56 81 ALA A C 1
ATOM 621 O O . ALA A 1 81 ? -3.877 -3.086 -5.799 1.00 96.56 81 ALA A O 1
ATOM 622 N N . ALA A 1 82 ? -5.071 -1.632 -4.566 1.00 96.12 82 ALA A N 1
ATOM 623 C CA . ALA A 1 82 ? -5.221 -0.637 -5.626 1.00 96.12 82 ALA A CA 1
ATOM 624 C C . ALA A 1 82 ? -3.863 -0.091 -6.099 1.00 96.12 82 ALA A C 1
ATOM 626 O O . ALA A 1 82 ? -3.599 -0.040 -7.301 1.00 96.12 82 ALA A O 1
ATOM 627 N N . VAL A 1 83 ? -2.968 0.245 -5.164 1.00 94.00 83 VAL A N 1
ATOM 628 C CA . VAL A 1 83 ? -1.603 0.708 -5.460 1.00 94.00 83 VAL A CA 1
ATOM 629 C C . VAL A 1 83 ? -0.793 -0.383 -6.166 1.00 94.00 83 VAL A C 1
ATOM 631 O O . VAL A 1 83 ? -0.162 -0.113 -7.191 1.00 94.00 83 VAL A O 1
ATOM 634 N N . ALA A 1 84 ? -0.846 -1.624 -5.672 1.00 93.31 84 ALA A N 1
ATOM 635 C CA . ALA A 1 84 ? -0.173 -2.765 -6.289 1.00 93.31 84 ALA A CA 1
ATOM 636 C C . ALA A 1 84 ? -0.667 -3.019 -7.720 1.00 93.31 84 ALA A C 1
ATOM 638 O O . ALA A 1 84 ? 0.145 -3.188 -8.634 1.00 93.31 84 ALA A O 1
ATOM 639 N N . CYS A 1 85 ? -1.984 -3.003 -7.934 1.00 93.38 85 CYS A N 1
ATOM 640 C CA . CYS A 1 85 ? -2.589 -3.198 -9.247 1.00 93.38 85 CYS A CA 1
ATOM 641 C C . CYS A 1 85 ? -2.219 -2.056 -10.205 1.00 93.38 85 CYS A C 1
ATOM 643 O O . CYS A 1 85 ? -1.749 -2.320 -11.311 1.00 93.38 85 CYS A O 1
ATOM 645 N N . GLY A 1 86 ? -2.335 -0.799 -9.765 1.00 92.44 86 GLY A N 1
ATOM 646 C CA . GLY A 1 86 ? -2.044 0.380 -10.583 1.00 92.44 86 GLY A CA 1
ATOM 647 C C . GLY A 1 86 ? -0.581 0.471 -11.021 1.00 92.44 86 GLY A C 1
ATOM 648 O O . GLY A 1 86 ? -0.301 0.620 -12.211 1.00 92.44 86 GLY A O 1
ATOM 649 N N . ILE A 1 87 ? 0.368 0.318 -10.089 1.00 89.69 87 ILE A N 1
ATOM 650 C CA . ILE A 1 87 ? 1.807 0.413 -10.397 1.00 89.69 87 ILE A CA 1
ATOM 651 C C . ILE A 1 87 ? 2.264 -0.760 -11.267 1.00 89.69 87 ILE A C 1
ATOM 653 O O . ILE A 1 87 ? 3.023 -0.569 -12.219 1.00 89.69 87 ILE A O 1
ATOM 657 N N . SER A 1 88 ? 1.799 -1.976 -10.964 1.00 87.38 88 SER A N 1
ATOM 658 C CA . SER A 1 88 ? 2.176 -3.165 -11.737 1.00 87.38 88 SER A CA 1
ATOM 659 C C . SER A 1 88 ? 1.382 -3.334 -13.035 1.00 87.38 88 SER A C 1
ATOM 661 O O . SER A 1 88 ? 1.699 -4.227 -13.823 1.00 87.38 88 SER A O 1
ATOM 663 N N . ARG A 1 89 ? 0.352 -2.506 -13.269 1.00 86.44 89 ARG A N 1
ATOM 664 C CA . ARG A 1 89 ? -0.657 -2.687 -14.329 1.00 86.44 89 ARG A CA 1
ATOM 665 C C . ARG A 1 89 ? -1.265 -4.096 -14.308 1.00 86.44 89 ARG A C 1
ATOM 667 O O . ARG A 1 89 ? -1.360 -4.754 -15.339 1.00 86.44 89 ARG A O 1
ATOM 674 N N . GLY A 1 90 ? -1.565 -4.593 -13.110 1.00 84.56 90 GLY A N 1
ATOM 675 C CA . GLY A 1 90 ? -2.113 -5.931 -12.868 1.00 84.56 90 GLY A CA 1
ATOM 676 C C . GLY A 1 90 ? -1.132 -7.096 -13.052 1.00 84.56 90 GLY A C 1
ATOM 677 O O . GLY A 1 90 ? -1.498 -8.235 -12.771 1.00 84.56 90 GLY A O 1
ATOM 678 N N . ARG A 1 91 ? 0.116 -6.848 -13.476 1.00 84.81 91 ARG A N 1
ATOM 679 C CA . ARG A 1 91 ? 1.100 -7.906 -13.781 1.00 84.81 91 ARG A CA 1
ATOM 680 C C . ARG A 1 91 ? 1.700 -8.571 -12.541 1.00 84.81 91 ARG A C 1
ATOM 682 O O . ARG A 1 91 ? 2.301 -9.633 -12.665 1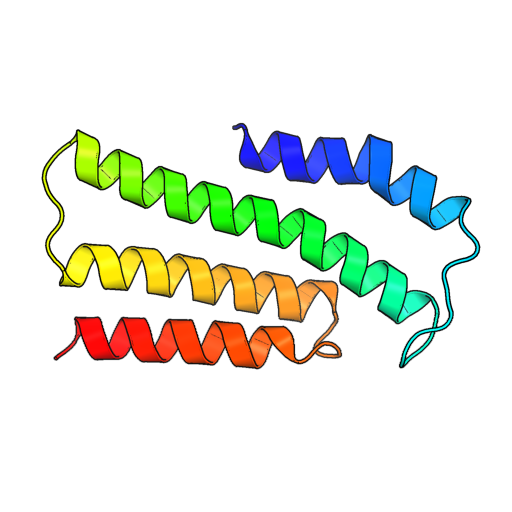.00 84.81 91 ARG A O 1
ATOM 689 N N . HIS A 1 92 ? 1.589 -7.949 -11.368 1.00 85.12 92 HIS A N 1
ATOM 690 C CA . HIS A 1 92 ? 2.125 -8.484 -10.117 1.00 85.12 92 HIS A CA 1
ATOM 691 C C . HIS A 1 92 ? 0.988 -8.946 -9.205 1.00 85.12 92 HIS A C 1
ATOM 693 O O . HIS A 1 92 ? 0.225 -8.124 -8.709 1.00 85.12 92 HIS A O 1
ATOM 699 N N . LEU A 1 93 ? 0.893 -10.251 -8.941 1.00 90.69 93 LEU A N 1
ATOM 700 C CA . LEU A 1 93 ? -0.252 -10.864 -8.250 1.00 90.69 93 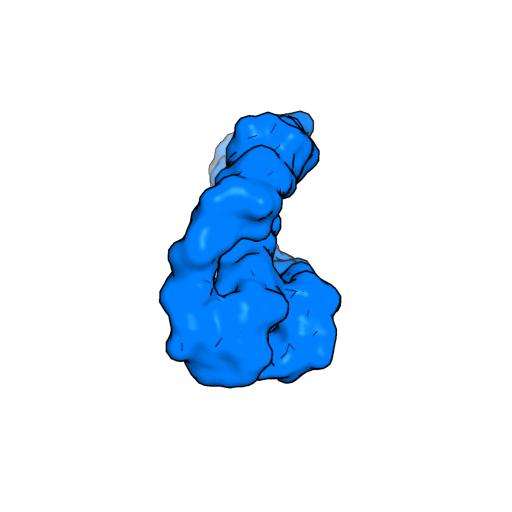LEU A CA 1
ATOM 701 C C . LEU A 1 93 ? -0.435 -10.448 -6.779 1.00 90.69 93 LEU A C 1
ATOM 703 O O . LEU A 1 93 ? -1.437 -10.822 -6.172 1.00 90.69 93 LEU A O 1
ATOM 707 N N . SER A 1 94 ? 0.463 -9.645 -6.191 1.00 91.44 94 SER A N 1
ATOM 708 C CA . SER A 1 94 ? 0.283 -9.162 -4.811 1.00 91.44 94 SER A CA 1
ATOM 709 C C . SER A 1 94 ? -1.017 -8.387 -4.607 1.00 91.44 94 SER A C 1
ATOM 711 O O . SER A 1 94 ? -1.547 -8.398 -3.499 1.00 91.44 94 SER A O 1
ATOM 713 N N . TRP A 1 95 ? -1.567 -7.755 -5.651 1.00 93.81 95 TRP A N 1
ATOM 714 C CA . TRP A 1 95 ? -2.854 -7.067 -5.539 1.00 93.81 95 TRP A CA 1
ATOM 715 C C . TRP A 1 95 ? -3.991 -8.029 -5.170 1.00 93.81 95 TRP A C 1
ATOM 717 O O . TRP A 1 95 ? -4.853 -7.655 -4.381 1.00 93.81 95 TRP A O 1
ATOM 727 N N . VAL A 1 96 ? -3.960 -9.273 -5.666 1.00 96.50 96 VAL A N 1
ATOM 728 C CA . VAL A 1 96 ? -4.949 -10.310 -5.329 1.00 96.50 96 VAL A CA 1
ATOM 729 C C . VAL A 1 96 ? -4.824 -10.690 -3.860 1.00 96.50 96 VAL A C 1
ATOM 731 O O . VAL A 1 96 ? -5.825 -10.746 -3.153 1.00 96.50 96 VAL A O 1
ATOM 734 N N . ALA A 1 97 ? -3.594 -10.896 -3.383 1.00 96.06 97 ALA A N 1
ATOM 735 C CA . ALA A 1 97 ? -3.337 -11.234 -1.988 1.00 96.06 97 ALA A CA 1
ATOM 736 C C . ALA A 1 97 ? -3.815 -10.122 -1.039 1.00 96.06 97 ALA A C 1
ATOM 738 O O . ALA A 1 97 ? -4.525 -10.396 -0.074 1.00 96.06 97 ALA A O 1
ATOM 739 N N . PHE A 1 98 ? -3.498 -8.857 -1.336 1.00 97.06 98 PHE A N 1
ATOM 740 C CA . PHE A 1 98 ? -3.980 -7.732 -0.533 1.00 97.06 98 PHE A CA 1
ATOM 741 C C . PHE A 1 98 ? -5.499 -7.585 -0.582 1.00 97.06 98 PHE A C 1
ATOM 743 O O . PHE A 1 98 ? -6.115 -7.338 0.453 1.00 97.06 98 PHE A O 1
ATOM 750 N N . LEU A 1 99 ? -6.114 -7.777 -1.750 1.00 97.62 99 LEU A N 1
ATOM 751 C CA . LEU A 1 99 ? -7.566 -7.724 -1.881 1.00 97.62 99 LEU A CA 1
ATOM 752 C C . LEU A 1 99 ? -8.240 -8.841 -1.075 1.00 97.62 99 LEU A C 1
ATOM 754 O O . LEU A 1 99 ? -9.225 -8.582 -0.389 1.00 97.62 99 LEU A O 1
ATOM 758 N N . ALA A 1 100 ? -7.686 -10.055 -1.094 1.00 97.75 100 ALA A N 1
ATOM 759 C CA . ALA A 1 100 ? -8.186 -11.174 -0.303 1.00 97.75 100 ALA A CA 1
ATOM 760 C C . ALA A 1 100 ? -8.149 -10.865 1.202 1.00 97.75 100 ALA A C 1
ATOM 762 O O . ALA A 1 100 ? -9.141 -11.086 1.895 1.00 97.75 100 ALA A O 1
ATOM 763 N N . VAL A 1 101 ? -7.052 -10.281 1.698 1.00 97.75 101 VAL A N 1
ATOM 764 C CA . VAL A 1 101 ? -6.958 -9.833 3.098 1.00 97.75 101 VAL A CA 1
ATOM 765 C C . VAL A 1 101 ? -7.976 -8.727 3.392 1.00 97.75 101 VAL A C 1
ATOM 767 O O . VAL A 1 101 ? -8.640 -8.771 4.427 1.00 97.75 101 VAL A O 1
ATOM 770 N N . ALA A 1 102 ? -8.147 -7.760 2.486 1.00 97.50 102 ALA A N 1
ATOM 771 C CA . ALA A 1 102 ? -9.112 -6.674 2.654 1.00 97.50 102 ALA A CA 1
ATOM 772 C C . ALA A 1 102 ? -10.553 -7.190 2.782 1.00 97.50 102 ALA A C 1
ATOM 774 O O . ALA A 1 102 ? -11.288 -6.755 3.673 1.00 97.50 102 ALA A O 1
ATOM 775 N N . VAL A 1 103 ? -10.931 -8.138 1.919 1.00 97.56 103 VAL A N 1
ATOM 776 C CA . VAL A 1 103 ? -12.238 -8.809 1.917 1.00 97.56 103 VAL A CA 1
ATOM 777 C C . VAL A 1 103 ? -12.419 -9.639 3.188 1.00 97.56 103 VAL A C 1
ATOM 779 O O . VAL A 1 103 ? -13.434 -9.492 3.868 1.00 97.56 103 VAL A O 1
ATOM 782 N N . ALA A 1 104 ? -11.426 -10.445 3.569 1.00 96.50 104 ALA A N 1
ATOM 783 C CA . ALA A 1 104 ? -11.476 -11.238 4.797 1.00 96.50 104 ALA A CA 1
ATOM 784 C C . ALA A 1 104 ? -11.655 -10.354 6.044 1.00 96.50 104 ALA A C 1
ATOM 786 O O . ALA A 1 104 ? -12.518 -10.627 6.878 1.00 96.50 104 ALA A O 1
ATOM 787 N N . ALA A 1 105 ? -10.904 -9.254 6.142 1.00 95.38 105 ALA A N 1
ATOM 788 C CA . ALA A 1 105 ? -11.027 -8.297 7.238 1.00 95.38 105 ALA A CA 1
ATOM 789 C C . ALA A 1 105 ? -12.394 -7.589 7.246 1.00 95.38 105 ALA A C 1
ATOM 791 O O . ALA A 1 105 ? -12.964 -7.371 8.314 1.00 95.38 105 ALA A O 1
ATOM 792 N N . TRP A 1 106 ? -12.949 -7.262 6.074 1.00 95.38 106 TRP A N 1
ATOM 793 C CA . TRP A 1 106 ? -14.279 -6.655 5.968 1.00 95.38 106 TRP A CA 1
ATOM 794 C C . TRP A 1 106 ? -15.381 -7.597 6.459 1.00 95.38 106 TRP A C 1
ATOM 796 O O . TRP A 1 106 ? -16.228 -7.196 7.258 1.00 95.38 106 TRP A O 1
ATOM 806 N N . HIS A 1 107 ? -15.355 -8.858 6.023 1.00 93.38 107 HIS A N 1
ATOM 807 C CA . HIS A 1 107 ? -16.337 -9.853 6.452 1.00 93.38 107 HIS A CA 1
ATOM 808 C C . HIS A 1 107 ? -16.184 -10.222 7.927 1.00 93.38 107 HIS A C 1
ATOM 810 O O . HIS A 1 107 ? -17.188 -10.298 8.630 1.00 93.38 107 HIS A O 1
ATOM 816 N N . GLY A 1 108 ? -14.951 -10.351 8.422 1.00 86.31 108 GLY A N 1
ATOM 817 C CA . GLY A 1 108 ? -14.688 -10.540 9.850 1.00 86.31 108 GLY A CA 1
ATOM 818 C C . GLY A 1 108 ? -15.151 -9.363 10.715 1.00 86.31 108 GLY A C 1
ATOM 819 O O . GLY A 1 108 ? -15.446 -9.548 11.887 1.00 86.31 108 GLY A O 1
ATOM 820 N N . ALA A 1 109 ? -15.265 -8.158 10.145 1.00 82.81 109 ALA A N 1
ATOM 821 C CA . ALA A 1 109 ? -15.881 -7.017 10.816 1.00 82.81 109 ALA A CA 1
ATOM 822 C C . ALA A 1 109 ? -17.419 -7.050 10.764 1.00 82.81 109 ALA A C 1
ATOM 824 O O . ALA A 1 109 ? -18.060 -6.320 11.514 1.00 82.81 109 ALA A O 1
ATOM 825 N N . GLY A 1 110 ? -18.022 -7.781 9.825 1.00 70.94 110 GLY A N 1
ATOM 826 C CA . GLY A 1 110 ? -19.469 -7.851 9.604 1.00 70.94 110 GLY A CA 1
ATOM 827 C C . GLY A 1 110 ? -20.179 -8.925 10.431 1.00 70.94 110 GLY A C 1
ATOM 828 O O . GLY A 1 110 ? -21.328 -8.693 10.808 1.00 70.94 110 GLY A O 1
ATOM 829 N N . ALA A 1 111 ? -19.489 -10.036 10.708 1.00 54.03 111 ALA A N 1
ATOM 830 C CA . ALA A 1 111 ? -19.899 -11.078 11.655 1.00 54.03 111 ALA A CA 1
ATOM 831 C C . ALA A 1 111 ? -19.851 -10.581 13.110 1.00 54.03 111 ALA A C 1
ATOM 833 O O . ALA A 1 111 ? -20.625 -11.128 13.923 1.00 54.03 111 ALA A O 1
#

Secondary structure (DSSP, 8-state):
-HHHHHHHHHIIIIIHHHHHH------TT-HHHHHHHHHHHHHHHHHHHHHHHHHHHHHHHS---HHHHHHHHHHHHHHHHHHHHHHHTT-STHHHHHHHHHHHHHHHHH-

Radius of gyration: 16.18 Å; chains: 1; bounding box: 42×27×40 Å

pLDDT: mean 89.5, std 8.79, range [54.03, 98.06]

Sequence (111 aa):
MTGVAHSLLGERFILAPLLRRAELPHLFGGQAFTRGTLRFGWHLATVAWWGTAALLFALAVQPPSPRAIARILSVTFAVSAAVACGISRGRHLSWVAFLAVAVAAWHGAGA